Protein AF-A0A0K8SVS2-F1 (afdb_monomer_lite)

Structure (mmCIF, N/CA/C/O backbone):
data_AF-A0A0K8SVS2-F1
#
_entry.id   AF-A0A0K8SVS2-F1
#
loop_
_atom_site.group_PDB
_atom_site.id
_atom_site.type_s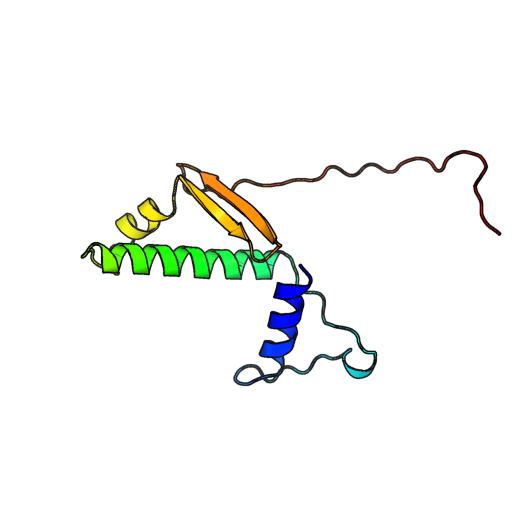ymbol
_atom_site.label_atom_id
_atom_site.label_alt_id
_atom_site.label_comp_id
_atom_site.label_asym_id
_atom_site.label_entity_id
_atom_site.label_seq_id
_atom_site.pdbx_PDB_ins_code
_atom_site.Cartn_x
_atom_site.Cartn_y
_atom_site.Cartn_z
_atom_site.occupancy
_atom_site.B_iso_or_equiv
_atom_site.auth_seq_id
_atom_site.auth_comp_id
_atom_site.auth_asym_id
_atom_site.auth_atom_id
_atom_site.pdbx_PDB_model_num
ATOM 1 N N . LEU A 1 1 ? 8.562 3.016 -9.608 1.00 58.78 1 LEU A N 1
ATOM 2 C CA . LEU A 1 1 ? 9.236 1.691 -9.643 1.00 58.78 1 LEU A CA 1
ATOM 3 C C . LEU A 1 1 ? 10.690 1.729 -9.158 1.00 58.78 1 LEU A C 1
ATOM 5 O O . LEU A 1 1 ? 10.990 0.962 -8.255 1.00 58.78 1 LEU A O 1
ATOM 9 N N . SER A 1 2 ? 11.574 2.593 -9.685 1.00 77.12 2 SER A N 1
ATOM 10 C CA . SER A 1 2 ? 13.027 2.537 -9.392 1.00 77.12 2 SER A CA 1
ATOM 11 C C . SER A 1 2 ? 13.393 2.624 -7.904 1.00 77.12 2 SER A C 1
ATOM 13 O O . SER A 1 2 ? 14.213 1.840 -7.445 1.00 77.12 2 SER A O 1
ATOM 15 N N . TYR A 1 3 ? 12.755 3.507 -7.125 1.00 88.31 3 TYR A N 1
ATOM 16 C CA . TYR A 1 3 ? 13.068 3.632 -5.694 1.00 88.31 3 TYR A CA 1
ATOM 17 C C . TYR A 1 3 ? 12.651 2.397 -4.883 1.00 88.31 3 TYR A C 1
ATOM 19 O O . TYR A 1 3 ? 13.486 1.801 -4.208 1.00 88.31 3 TYR A O 1
ATOM 27 N N . PHE A 1 4 ? 11.382 1.979 -4.974 1.00 91.94 4 PHE A N 1
ATOM 28 C CA . PHE A 1 4 ? 10.890 0.794 -4.263 1.00 91.94 4 PHE A CA 1
ATOM 29 C C . PHE A 1 4 ? 11.665 -0.467 -4.660 1.00 91.94 4 PHE A C 1
ATOM 31 O O . PHE A 1 4 ? 12.111 -1.207 -3.789 1.00 91.94 4 PHE A O 1
ATOM 38 N N . ALA A 1 5 ? 11.888 -0.682 -5.960 1.00 91.38 5 ALA A N 1
ATOM 39 C CA . ALA A 1 5 ? 12.643 -1.834 -6.441 1.00 91.38 5 ALA A CA 1
ATOM 40 C C . ALA A 1 5 ? 14.085 -1.844 -5.906 1.00 91.38 5 ALA A C 1
ATOM 42 O O . ALA A 1 5 ? 14.553 -2.891 -5.460 1.00 91.38 5 ALA A O 1
ATOM 43 N N . SER A 1 6 ? 14.759 -0.691 -5.873 1.00 91.56 6 SER A N 1
ATOM 44 C CA . SER A 1 6 ? 16.112 -0.586 -5.317 1.00 91.56 6 SER A CA 1
ATOM 45 C C . SER A 1 6 ? 16.131 -0.852 -3.805 1.00 91.56 6 SER A C 1
ATOM 47 O O . SER A 1 6 ? 16.983 -1.592 -3.314 1.00 91.56 6 SER A O 1
ATOM 49 N N . GLN A 1 7 ? 15.132 -0.364 -3.055 1.00 94.06 7 GLN A N 1
ATOM 50 C CA . GLN A 1 7 ? 14.988 -0.699 -1.631 1.00 94.06 7 GLN A CA 1
ATOM 51 C C . GLN A 1 7 ? 14.770 -2.201 -1.414 1.00 94.06 7 GLN A C 1
ATOM 53 O O . GLN A 1 7 ? 15.426 -2.794 -0.560 1.00 94.06 7 GLN A O 1
ATOM 58 N N . VAL A 1 8 ? 13.891 -2.836 -2.193 1.00 93.50 8 VAL A N 1
ATOM 59 C CA . VAL A 1 8 ? 13.657 -4.284 -2.098 1.00 93.50 8 VAL A CA 1
ATOM 60 C C . VAL A 1 8 ? 14.941 -5.058 -2.389 1.00 93.50 8 VAL A C 1
ATOM 62 O O . VAL A 1 8 ? 15.295 -5.935 -1.606 1.00 93.50 8 VAL A O 1
ATOM 65 N N . ASN A 1 9 ? 15.670 -4.714 -3.455 1.00 92.94 9 ASN A N 1
ATOM 66 C CA . ASN A 1 9 ? 16.963 -5.333 -3.760 1.00 92.94 9 ASN A CA 1
ATOM 67 C C . ASN A 1 9 ? 17.947 -5.189 -2.587 1.00 92.94 9 ASN A C 1
ATOM 69 O O . ASN A 1 9 ? 18.512 -6.181 -2.140 1.00 92.94 9 ASN A O 1
ATOM 73 N N . HIS A 1 10 ? 18.074 -3.988 -2.019 1.00 93.56 10 HIS A N 1
ATOM 74 C CA . HIS A 1 10 ? 18.955 -3.725 -0.878 1.00 93.56 10 HIS A CA 1
ATOM 75 C C . HIS A 1 10 ? 18.596 -4.523 0.381 1.00 93.56 10 HIS A C 1
ATOM 77 O O . HIS A 1 10 ? 19.480 -5.039 1.063 1.00 93.56 10 HIS A O 1
ATOM 83 N N . TYR A 1 11 ? 17.310 -4.621 0.728 1.00 95.31 11 TYR A N 1
ATOM 84 C CA . TYR A 1 11 ? 16.878 -5.344 1.929 1.00 95.31 11 TYR A CA 1
ATOM 85 C C . TYR A 1 11 ? 16.867 -6.863 1.750 1.00 95.31 11 TYR A C 1
ATOM 87 O O . TYR A 1 11 ? 17.034 -7.573 2.740 1.00 95.31 11 TYR A O 1
ATOM 95 N N . LEU A 1 12 ? 16.723 -7.368 0.521 1.00 94.12 12 LEU A N 1
ATOM 96 C CA . LEU A 1 12 ? 16.852 -8.798 0.238 1.00 94.12 12 LEU A CA 1
ATOM 97 C C . LEU A 1 12 ? 18.258 -9.316 0.550 1.00 94.12 12 LEU A C 1
ATOM 99 O O . LEU A 1 12 ? 18.383 -10.419 1.071 1.00 94.12 12 LEU A O 1
ATOM 103 N N . GLU A 1 13 ? 19.304 -8.523 0.316 1.00 95.25 13 GLU A N 1
ATOM 104 C CA . GLU A 1 13 ? 20.683 -8.932 0.621 1.00 95.25 13 GLU A CA 1
ATOM 105 C C . GLU A 1 13 ? 21.012 -8.920 2.122 1.00 95.25 13 GLU A C 1
ATOM 107 O O . GLU A 1 13 ? 22.022 -9.482 2.546 1.00 95.25 13 GLU A O 1
ATOM 112 N N . LYS A 1 14 ? 20.164 -8.303 2.949 1.00 96.31 14 LYS A N 1
ATOM 113 C CA . LYS A 1 14 ? 20.362 -8.193 4.399 1.00 96.31 14 LYS A CA 1
ATOM 114 C C . LYS A 1 14 ? 19.652 -9.318 5.161 1.00 96.31 14 LYS A C 1
ATOM 116 O O . LYS A 1 14 ? 18.713 -9.931 4.644 1.00 96.31 14 LYS A O 1
ATOM 121 N N . PRO A 1 15 ? 20.028 -9.573 6.429 1.00 96.12 15 PRO A N 1
ATOM 122 C CA . PRO A 1 15 ? 19.222 -10.403 7.313 1.00 96.12 15 PRO A CA 1
ATOM 123 C C . PRO A 1 15 ? 17.780 -9.871 7.426 1.00 96.12 15 PRO A C 1
ATOM 125 O O . PRO A 1 15 ? 17.588 -8.653 7.460 1.00 96.12 15 PRO A O 1
ATOM 128 N N . PRO A 1 16 ? 16.766 -10.750 7.525 1.00 95.81 16 PRO A N 1
ATOM 129 C CA . PRO A 1 16 ? 16.866 -12.210 7.638 1.00 95.81 16 P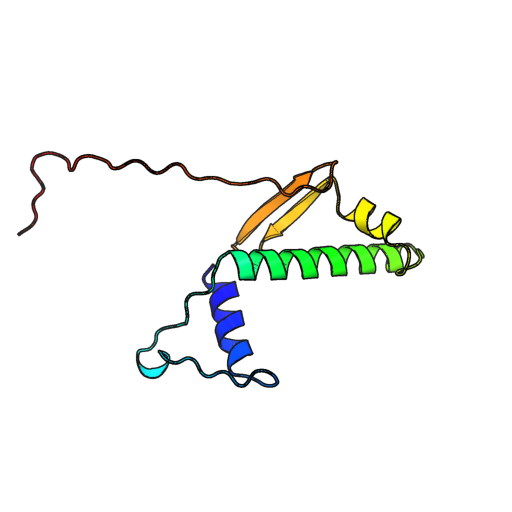RO A CA 1
ATOM 130 C C . PRO A 1 16 ? 16.959 -12.953 6.294 1.00 95.81 16 PRO A C 1
ATOM 132 O O . PRO A 1 16 ? 17.155 -14.165 6.297 1.00 95.81 16 PRO A O 1
ATOM 135 N N . PHE A 1 17 ? 16.814 -12.260 5.162 1.00 95.62 17 PHE A N 1
ATOM 136 C CA . PHE A 1 17 ? 16.695 -12.895 3.848 1.00 95.62 17 PHE A CA 1
ATOM 137 C C . PHE A 1 17 ? 18.035 -13.389 3.302 1.00 95.62 17 PHE A C 1
ATOM 139 O O . PHE A 1 17 ? 18.099 -14.514 2.813 1.00 95.62 17 PHE A O 1
ATOM 146 N N . ASN A 1 18 ? 19.097 -12.580 3.419 1.00 95.12 18 ASN A N 1
ATOM 147 C CA . ASN A 1 18 ? 20.448 -12.891 2.927 1.00 95.12 18 ASN A CA 1
ATOM 148 C C . ASN A 1 18 ? 20.446 -13.443 1.485 1.00 95.12 18 ASN A C 1
ATOM 150 O O . ASN A 1 18 ? 21.121 -14.425 1.178 1.00 95.12 18 ASN A O 1
ATOM 154 N N . TYR A 1 19 ? 19.641 -12.837 0.615 1.00 93.62 19 TYR A N 1
ATOM 155 C CA . TYR A 1 19 ? 19.443 -13.227 -0.775 1.00 93.62 19 TYR A CA 1
ATOM 156 C C . TYR A 1 19 ? 20.244 -12.290 -1.697 1.00 93.62 19 TYR A C 1
ATOM 158 O O . TYR A 1 19 ? 19.760 -11.201 -2.010 1.00 93.62 19 TYR A O 1
ATOM 166 N N . PRO A 1 20 ? 21.467 -12.672 -2.116 1.00 90.81 20 PRO A N 1
ATOM 167 C CA . PRO A 1 20 ? 22.345 -11.813 -2.908 1.00 90.81 20 PRO A CA 1
ATOM 168 C C . PRO A 1 20 ? 21.783 -11.559 -4.311 1.00 90.81 20 PRO A C 1
ATOM 170 O O . PRO A 1 20 ? 21.226 -12.465 -4.939 1.00 90.81 20 PRO A O 1
ATOM 173 N N . ASN A 1 21 ? 21.969 -10.346 -4.840 1.00 89.69 21 ASN A N 1
ATOM 174 C CA . ASN A 1 21 ? 21.576 -10.016 -6.204 1.00 89.69 21 ASN A CA 1
ATOM 175 C C . ASN A 1 21 ? 22.443 -10.780 -7.229 1.00 89.69 21 ASN A C 1
ATOM 177 O O . ASN A 1 21 ? 23.637 -10.491 -7.367 1.00 89.69 21 ASN A O 1
ATOM 181 N N . PRO A 1 22 ? 21.860 -11.709 -8.012 1.00 86.38 22 PRO A N 1
ATOM 182 C CA . PRO A 1 22 ? 22.625 -12.548 -8.930 1.00 86.38 22 PRO A CA 1
ATOM 183 C C . PRO A 1 22 ? 23.239 -11.766 -10.096 1.00 86.38 22 PRO A C 1
ATOM 185 O O . PRO A 1 22 ? 24.166 -12.267 -10.717 1.00 86.38 22 PRO A O 1
ATOM 188 N N . VAL A 1 23 ? 22.752 -10.556 -10.402 1.00 87.75 23 VAL A N 1
ATOM 189 C CA . VAL A 1 23 ? 23.263 -9.697 -11.489 1.00 87.75 23 VAL A CA 1
ATOM 190 C C . VAL A 1 23 ? 24.026 -8.472 -10.976 1.00 87.75 23 VAL A C 1
ATOM 192 O O . VAL A 1 23 ? 24.418 -7.614 -11.768 1.00 87.75 23 VAL A O 1
ATOM 195 N N . GLY A 1 24 ? 24.296 -8.400 -9.667 1.00 84.69 24 GLY A N 1
ATOM 196 C CA . GLY A 1 24 ? 24.996 -7.266 -9.054 1.00 84.69 24 GLY A CA 1
ATOM 197 C C . GLY A 1 24 ? 26.402 -7.044 -9.623 1.00 84.69 24 GLY A C 1
ATOM 198 O O . GLY A 1 24 ? 26.832 -5.905 -9.781 1.00 84.69 24 GLY A O 1
ATOM 199 N N . PHE A 1 25 ? 27.089 -8.114 -10.040 1.00 86.25 25 PHE A N 1
ATOM 200 C CA . PHE A 1 25 ? 28.415 -8.033 -10.671 1.00 86.25 25 PHE A CA 1
ATOM 201 C C . PHE A 1 25 ? 28.412 -7.338 -12.047 1.00 86.25 25 PHE A C 1
ATOM 203 O O . PHE A 1 25 ? 29.458 -6.884 -12.502 1.00 86.25 25 PHE A O 1
ATOM 210 N N . LEU A 1 26 ? 27.248 -7.240 -12.701 1.00 90.12 26 LEU A N 1
ATOM 211 C CA . LEU A 1 26 ? 27.046 -6.505 -13.957 1.00 90.12 26 LEU A CA 1
ATOM 212 C C . LEU A 1 26 ? 26.526 -5.077 -13.721 1.00 90.12 26 LEU A C 1
ATOM 214 O O . LEU A 1 26 ? 26.203 -4.380 -14.680 1.00 90.12 26 LEU A O 1
ATOM 218 N N . GLY A 1 27 ? 26.396 -4.650 -12.460 1.00 86.06 27 GLY A N 1
ATOM 219 C CA . GLY A 1 27 ? 25.771 -3.377 -12.094 1.00 86.06 27 GLY A CA 1
ATOM 220 C C . GLY A 1 27 ? 24.251 -3.350 -12.296 1.00 86.06 27 GLY A C 1
ATOM 221 O O . GLY A 1 27 ? 23.664 -2.271 -12.313 1.00 86.06 27 GLY A O 1
ATOM 222 N N . GLY A 1 28 ? 23.612 -4.511 -12.480 1.00 87.94 28 GLY A N 1
ATOM 223 C CA . GLY A 1 28 ? 22.162 -4.629 -12.635 1.00 87.94 28 GLY A CA 1
ATOM 224 C C . GLY A 1 28 ? 21.443 -4.871 -11.309 1.00 87.94 28 GLY A C 1
ATOM 225 O O . GLY A 1 28 ? 22.031 -5.377 -10.357 1.00 87.94 28 GLY A O 1
ATOM 226 N N . GLU A 1 29 ? 20.145 -4.577 -11.266 1.00 88.00 29 GLU A N 1
ATOM 227 C CA . GLU A 1 29 ? 19.242 -4.926 -10.161 1.00 88.00 29 GLU A CA 1
ATOM 228 C C . GLU A 1 29 ? 18.218 -5.975 -10.614 1.00 88.00 29 GLU A C 1
ATOM 230 O O . GLU A 1 29 ? 17.836 -6.029 -11.789 1.00 88.00 29 GLU A O 1
ATOM 235 N N . LYS A 1 30 ? 17.723 -6.798 -9.681 1.00 87.19 30 LYS A N 1
ATOM 236 C CA . LYS A 1 30 ? 16.607 -7.702 -9.972 1.00 87.19 30 LYS A CA 1
ATOM 237 C C . LYS A 1 30 ? 15.356 -6.872 -10.256 1.00 87.19 30 LYS A C 1
ATOM 239 O O . LYS A 1 30 ? 14.985 -6.002 -9.465 1.00 87.19 30 LYS A O 1
ATOM 244 N N . GLN A 1 31 ? 14.662 -7.197 -11.344 1.00 88.19 31 GLN A N 1
ATOM 245 C CA . GLN A 1 31 ? 13.346 -6.625 -11.611 1.00 88.19 31 GLN A CA 1
ATOM 246 C C . GLN A 1 31 ? 12.337 -7.117 -10.571 1.00 88.19 31 GLN A C 1
ATOM 248 O O . GLN A 1 31 ? 12.163 -8.320 -10.358 1.00 88.19 31 GLN A O 1
ATOM 253 N N . ILE A 1 32 ? 11.684 -6.163 -9.917 1.00 89.19 32 ILE A N 1
ATOM 254 C CA . ILE A 1 32 ? 10.628 -6.419 -8.943 1.00 89.19 32 ILE A CA 1
ATOM 255 C C . ILE A 1 32 ? 9.286 -6.278 -9.653 1.00 89.19 32 ILE A C 1
ATOM 257 O O . ILE A 1 32 ? 9.057 -5.297 -10.362 1.00 89.19 32 ILE A O 1
ATOM 261 N N . SER A 1 33 ? 8.425 -7.279 -9.484 1.00 90.75 33 SER A N 1
ATOM 262 C CA . SER A 1 33 ? 7.114 -7.302 -10.121 1.00 90.75 33 SER A CA 1
ATOM 263 C C . SER A 1 33 ? 6.167 -6.283 -9.479 1.00 90.75 33 SER A C 1
ATOM 265 O O . SER A 1 33 ? 6.356 -5.876 -8.327 1.00 90.75 33 SER A O 1
ATOM 267 N N . ALA A 1 34 ? 5.142 -5.860 -10.219 1.00 89.62 34 ALA A N 1
ATOM 268 C CA . ALA A 1 34 ? 4.148 -4.914 -9.714 1.00 89.62 34 ALA A CA 1
ATOM 269 C C . ALA A 1 34 ? 3.373 -5.491 -8.515 1.00 89.62 34 ALA A C 1
ATOM 271 O O . ALA A 1 34 ? 3.083 -4.783 -7.555 1.00 89.62 34 ALA A O 1
ATOM 272 N N . GLU A 1 35 ? 3.139 -6.802 -8.510 1.00 92.12 35 GLU A N 1
ATOM 273 C CA . GLU A 1 35 ? 2.425 -7.518 -7.452 1.00 92.12 35 GLU A CA 1
ATOM 274 C C . GLU A 1 35 ? 3.138 -7.417 -6.100 1.00 92.12 35 GLU A C 1
ATOM 276 O O . GLU A 1 35 ? 2.484 -7.329 -5.062 1.00 92.12 35 GLU A O 1
ATOM 281 N N . ALA A 1 36 ? 4.475 -7.363 -6.088 1.00 93.62 36 ALA A N 1
ATOM 282 C CA . ALA A 1 36 ? 5.229 -7.148 -4.855 1.00 93.62 36 ALA A CA 1
ATOM 283 C C . ALA A 1 36 ? 4.967 -5.755 -4.260 1.00 93.62 36 ALA A C 1
ATOM 285 O O . ALA A 1 36 ? 4.875 -5.614 -3.040 1.00 93.62 36 ALA A O 1
ATOM 286 N N . ALA A 1 37 ? 4.809 -4.736 -5.110 1.00 92.94 37 ALA A N 1
ATOM 287 C CA . ALA A 1 37 ? 4.416 -3.403 -4.666 1.00 92.94 37 ALA A CA 1
ATOM 288 C C . ALA A 1 37 ? 2.963 -3.392 -4.161 1.00 92.94 37 ALA A C 1
ATOM 290 O O . ALA A 1 37 ? 2.698 -2.797 -3.122 1.00 92.94 37 ALA A O 1
ATOM 291 N N . TYR A 1 38 ? 2.047 -4.119 -4.812 1.00 93.75 38 TYR A N 1
ATOM 292 C CA . TYR A 1 38 ? 0.656 -4.239 -4.348 1.00 93.75 38 TYR A CA 1
ATOM 293 C C . TYR A 1 38 ? 0.550 -4.899 -2.971 1.00 93.75 38 TYR A C 1
ATOM 295 O O . TYR A 1 38 ? -0.195 -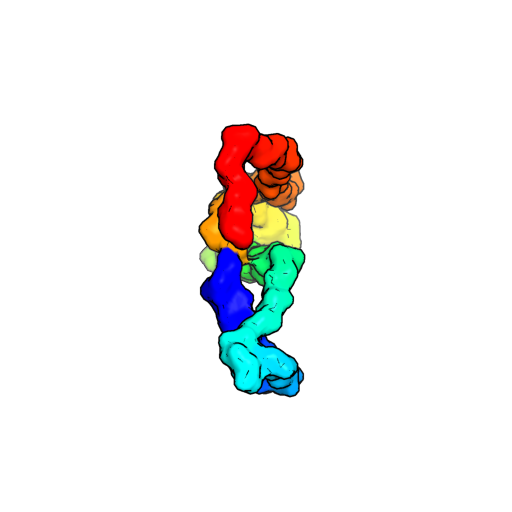4.426 -2.114 1.00 93.75 38 TYR A O 1
ATOM 303 N N . LEU A 1 39 ? 1.326 -5.958 -2.725 1.00 95.94 39 LEU A N 1
ATOM 304 C CA . LEU A 1 39 ? 1.378 -6.602 -1.411 1.00 95.94 39 LEU A CA 1
ATOM 305 C C . LEU A 1 39 ? 1.967 -5.675 -0.343 1.00 95.94 39 LEU A C 1
ATOM 307 O O . LEU A 1 39 ? 1.461 -5.639 0.778 1.00 95.94 39 LEU A O 1
ATOM 311 N N . TYR A 1 40 ? 3.003 -4.906 -0.684 1.00 95.94 40 TYR A N 1
ATOM 312 C CA . TYR A 1 40 ? 3.551 -3.895 0.217 1.00 95.94 40 TYR A CA 1
ATOM 313 C C . TYR A 1 40 ? 2.505 -2.827 0.566 1.00 95.94 40 TYR A C 1
ATOM 315 O O . TYR A 1 40 ? 2.287 -2.542 1.745 1.00 95.94 40 TYR A O 1
ATOM 323 N N . ASP A 1 41 ? 1.815 -2.288 -0.440 1.00 95.62 41 ASP A N 1
ATOM 324 C CA . ASP A 1 41 ? 0.765 -1.287 -0.253 1.00 95.62 41 ASP A CA 1
ATOM 325 C C . ASP A 1 41 ? -0.353 -1.819 0.652 1.00 95.62 41 ASP A C 1
ATOM 327 O O . ASP A 1 41 ? -0.761 -1.129 1.585 1.00 95.62 41 ASP A O 1
ATOM 331 N N . ALA A 1 42 ? -0.797 -3.066 0.453 1.00 96.44 42 ALA A N 1
ATOM 332 C CA . ALA A 1 42 ? -1.826 -3.694 1.283 1.00 96.44 42 ALA A CA 1
ATOM 333 C C . ALA A 1 42 ? -1.427 -3.757 2.770 1.00 96.44 42 ALA A C 1
ATOM 335 O O . ALA A 1 42 ? -2.225 -3.411 3.645 1.00 96.44 42 ALA A O 1
ATOM 336 N N . VAL A 1 43 ? -0.180 -4.146 3.064 1.00 97.62 43 VAL A N 1
ATOM 337 C CA . VAL A 1 43 ? 0.343 -4.199 4.440 1.00 97.62 43 VAL A CA 1
ATOM 338 C C . VAL A 1 43 ? 0.410 -2.804 5.053 1.00 97.62 43 VAL A C 1
ATOM 340 O O . VAL A 1 43 ? -0.018 -2.615 6.193 1.00 97.62 43 VAL A O 1
ATOM 343 N N . MET A 1 44 ? 0.914 -1.821 4.304 1.00 97.38 44 MET A N 1
ATOM 344 C CA . MET A 1 44 ? 1.028 -0.444 4.785 1.00 97.38 44 MET A CA 1
ATOM 345 C C . MET A 1 44 ? -0.344 0.178 5.048 1.00 97.38 44 MET A C 1
ATOM 347 O O . MET A 1 44 ? -0.556 0.759 6.110 1.00 97.38 44 MET A O 1
ATOM 351 N N . LEU A 1 45 ? -1.298 -0.003 4.132 1.00 97.31 45 LEU A N 1
ATOM 352 C CA . LEU A 1 45 ? -2.672 0.472 4.283 1.00 97.31 45 LEU A CA 1
ATOM 353 C C . LEU A 1 45 ? -3.344 -0.115 5.525 1.00 97.31 45 LEU A C 1
ATOM 355 O O . LEU A 1 45 ? -3.945 0.636 6.300 1.00 97.31 45 LEU A O 1
ATOM 359 N N . TYR A 1 46 ? -3.206 -1.429 5.730 1.00 97.56 46 TYR A N 1
ATOM 360 C CA . TYR A 1 46 ? -3.719 -2.120 6.911 1.00 97.56 46 TYR A CA 1
ATOM 361 C C . TYR A 1 46 ? -3.077 -1.593 8.197 1.00 97.56 46 TYR A C 1
ATOM 363 O O . TYR A 1 46 ? -3.788 -1.223 9.131 1.00 97.56 46 TYR A O 1
ATOM 371 N N . ALA A 1 47 ? -1.745 -1.498 8.242 1.00 98.19 47 ALA A N 1
ATOM 372 C CA . ALA A 1 47 ? -1.024 -0.990 9.406 1.00 98.19 47 ALA A CA 1
ATOM 373 C C . ALA A 1 47 ? -1.447 0.445 9.759 1.00 98.19 47 ALA A C 1
ATOM 375 O O . ALA A 1 47 ? -1.663 0.751 10.932 1.00 98.19 47 ALA A O 1
ATOM 376 N N . THR A 1 48 ? -1.635 1.305 8.754 1.00 97.50 48 THR A N 1
ATOM 377 C CA . THR A 1 48 ? -2.174 2.656 8.945 1.00 97.50 48 THR A CA 1
ATOM 378 C C . THR A 1 48 ? -3.580 2.623 9.544 1.00 97.50 48 THR A C 1
ATOM 380 O O . THR A 1 48 ? -3.817 3.298 10.541 1.00 97.50 48 THR A O 1
ATOM 383 N N . ALA A 1 49 ? -4.497 1.806 9.018 1.00 97.81 49 ALA A N 1
ATOM 384 C CA . ALA A 1 49 ? -5.864 1.724 9.542 1.00 97.81 49 ALA A CA 1
ATOM 385 C C . ALA A 1 49 ? -5.927 1.161 10.976 1.00 97.81 49 ALA A C 1
ATOM 387 O O . ALA A 1 49 ? -6.719 1.628 11.801 1.00 97.81 49 ALA A O 1
ATOM 388 N N . VAL A 1 50 ? -5.065 0.195 11.309 1.00 98.31 50 VAL A N 1
ATOM 389 C CA . VAL A 1 50 ? -4.897 -0.308 12.683 1.00 98.31 50 VAL A CA 1
ATOM 390 C C . VAL A 1 50 ? -4.406 0.804 13.606 1.00 98.31 50 VAL A C 1
ATOM 392 O O . VAL A 1 50 ? -4.960 0.989 14.690 1.00 98.31 50 VAL A O 1
ATOM 395 N N . LEU A 1 51 ? -3.395 1.564 13.178 1.00 98.19 51 LEU A N 1
ATOM 396 C CA . LEU A 1 51 ? -2.844 2.666 13.959 1.00 98.19 51 LEU A CA 1
ATOM 397 C C . LEU A 1 51 ? -3.886 3.764 14.195 1.00 98.19 51 LEU A C 1
ATOM 399 O O . LEU A 1 51 ? -4.054 4.207 15.326 1.00 98.19 51 LEU A O 1
ATOM 403 N N . GLU A 1 52 ? -4.631 4.155 13.164 1.00 97.62 52 GLU A N 1
ATOM 404 C CA . GLU A 1 52 ? -5.728 5.120 13.279 1.00 97.62 52 GLU A CA 1
ATOM 405 C C . GLU A 1 52 ? -6.830 4.622 14.221 1.00 97.62 52 GLU A C 1
ATOM 407 O O . GLU A 1 52 ? -7.373 5.395 15.010 1.00 97.62 52 GLU A O 1
ATOM 412 N N . THR A 1 53 ? -7.158 3.326 14.167 1.00 98.12 53 THR A N 1
ATOM 413 C CA . THR A 1 53 ? -8.106 2.698 15.101 1.00 98.12 53 THR A CA 1
ATOM 414 C C . THR A 1 53 ? -7.602 2.827 16.531 1.00 98.12 53 THR A C 1
ATOM 416 O O . THR A 1 53 ? -8.320 3.353 17.381 1.00 98.12 53 THR A O 1
ATOM 419 N N . HIS A 1 54 ? -6.346 2.451 16.775 1.00 98.19 54 HIS A N 1
ATOM 420 C CA . HIS A 1 54 ? -5.714 2.559 18.085 1.00 98.19 54 HIS A CA 1
ATOM 421 C C . HIS A 1 54 ? -5.694 4.003 18.611 1.00 98.19 54 HIS A C 1
ATOM 423 O O . HIS A 1 54 ? -6.086 4.255 19.747 1.00 98.19 54 HIS A O 1
ATOM 429 N N . GLN A 1 55 ? -5.294 4.961 17.771 1.00 97.94 55 GLN A N 1
ATOM 430 C CA . GLN A 1 55 ? -5.212 6.382 18.122 1.00 97.94 55 GLN A CA 1
ATOM 431 C C . GLN A 1 55 ? -6.581 6.992 18.439 1.00 97.94 55 GLN A C 1
ATOM 433 O O . GLN A 1 55 ? -6.676 7.874 19.287 1.00 97.94 55 GLN A O 1
ATOM 438 N N . SER A 1 56 ? -7.647 6.495 17.807 1.00 97.19 56 SER A N 1
ATOM 439 C CA . SER A 1 56 ? -9.027 6.881 18.125 1.00 97.19 56 SER A CA 1
ATOM 440 C C . SER A 1 56 ? -9.609 6.190 19.370 1.00 97.19 56 SER A C 1
ATOM 442 O O . SER A 1 56 ? -10.786 6.372 19.669 1.00 97.19 56 SER A O 1
ATOM 444 N N . GLY A 1 57 ? -8.813 5.396 20.098 1.00 97.81 57 GLY A N 1
ATOM 445 C CA . GLY A 1 57 ? -9.258 4.633 21.270 1.00 97.81 57 GLY A CA 1
ATOM 446 C C . GLY A 1 57 ? -10.059 3.371 20.932 1.00 97.81 57 GLY A C 1
ATOM 447 O O . GLY A 1 57 ? -10.682 2.784 21.814 1.00 97.81 57 GLY A O 1
ATOM 448 N N . GLY A 1 58 ? -10.064 2.955 19.664 1.00 97.31 58 GLY A N 1
ATOM 449 C CA . GLY A 1 58 ? -10.729 1.741 19.203 1.00 97.31 58 GLY A CA 1
ATOM 450 C C . GLY A 1 58 ? -9.934 0.468 19.504 1.00 97.31 58 GLY A C 1
ATOM 451 O O . GLY A 1 58 ? -8.719 0.492 19.714 1.00 97.31 58 GLY A O 1
ATOM 452 N N . ASP A 1 59 ? -10.626 -0.671 19.482 1.00 97.81 59 ASP A N 1
ATOM 453 C CA . ASP A 1 59 ? -9.995 -1.985 19.609 1.00 97.81 59 ASP A CA 1
ATOM 454 C C . ASP A 1 59 ? -9.318 -2.390 18.292 1.00 97.81 59 ASP A C 1
ATOM 456 O O . ASP A 1 59 ? -9.976 -2.572 17.268 1.00 97.81 59 ASP A O 1
ATOM 460 N N . ILE A 1 60 ? -8.001 -2.599 18.331 1.00 97.50 60 ILE A N 1
ATOM 461 C CA . ILE A 1 60 ? -7.204 -3.074 17.188 1.00 97.50 60 ILE A CA 1
ATOM 462 C C . ILE A 1 60 ? -7.547 -4.507 16.754 1.00 97.50 60 ILE A C 1
ATOM 464 O O . ILE A 1 60 ? -7.062 -4.971 15.726 1.00 97.50 60 ILE A O 1
ATOM 468 N N . ARG A 1 61 ? -8.353 -5.234 17.537 1.00 97.62 61 ARG A N 1
ATOM 469 C CA . ARG A 1 61 ? -8.903 -6.545 17.167 1.00 97.62 61 ARG A CA 1
ATOM 470 C C . ARG A 1 61 ? -10.262 -6.440 16.474 1.00 97.62 61 ARG A C 1
ATOM 472 O O . ARG A 1 61 ? -10.745 -7.442 15.949 1.00 97.62 61 ARG A O 1
ATOM 479 N N . ASN A 1 62 ? -10.870 -5.253 16.425 1.00 98.19 62 ASN A N 1
ATOM 480 C CA . ASN A 1 62 ? -12.106 -5.025 15.689 1.00 98.19 62 ASN A CA 1
ATOM 481 C C . ASN A 1 62 ? -11.811 -4.860 14.190 1.00 98.19 62 ASN A C 1
ATOM 483 O O . ASN A 1 62 ? -11.662 -3.750 13.672 1.00 98.19 62 ASN A O 1
ATOM 487 N N . GLY A 1 63 ? -11.742 -5.996 13.492 1.00 97.19 63 GLY A N 1
ATOM 488 C CA . GLY A 1 63 ? -11.480 -6.045 12.053 1.00 97.19 63 GLY A CA 1
ATOM 489 C C . GLY A 1 63 ? -12.492 -5.253 11.223 1.00 97.19 63 GLY A C 1
ATOM 490 O O . GLY A 1 63 ? -12.104 -4.618 10.248 1.00 97.19 63 GLY A O 1
ATOM 491 N N . THR A 1 64 ? -13.763 -5.212 11.633 1.00 97.56 64 THR A N 1
ATOM 492 C CA . THR A 1 64 ? -14.805 -4.446 10.933 1.00 97.56 64 THR A CA 1
ATOM 493 C C . THR A 1 64 ? -14.490 -2.954 10.932 1.00 97.56 64 THR A C 1
ATOM 495 O O . THR A 1 64 ? -14.531 -2.320 9.882 1.00 97.56 64 THR A O 1
ATOM 498 N N . THR A 1 65 ? -14.117 -2.388 12.084 1.00 97.44 65 THR A N 1
ATOM 499 C CA . THR A 1 65 ? -13.735 -0.970 12.180 1.00 97.44 65 THR A CA 1
ATOM 500 C C . THR A 1 65 ? -12.480 -0.659 11.369 1.00 97.44 65 THR A C 1
ATOM 502 O O . THR A 1 65 ? -12.409 0.391 10.733 1.00 97.44 65 THR A O 1
ATOM 505 N N . ILE A 1 66 ? -11.505 -1.571 11.360 1.00 98.06 66 ILE A N 1
ATOM 506 C CA . ILE A 1 66 ? -10.273 -1.404 10.581 1.00 98.06 66 ILE A CA 1
ATOM 507 C C . ILE A 1 66 ? -10.580 -1.398 9.081 1.00 98.06 66 ILE A C 1
ATOM 509 O O . ILE A 1 66 ? -10.133 -0.497 8.380 1.00 98.06 66 ILE A O 1
ATOM 513 N N . VAL A 1 67 ? -11.365 -2.363 8.592 1.00 96.44 67 VAL A N 1
ATOM 514 C CA . VAL A 1 67 ? -11.749 -2.434 7.174 1.00 96.44 67 VAL A CA 1
ATOM 515 C C . VAL A 1 67 ? -12.573 -1.215 6.767 1.00 96.44 67 VAL A C 1
ATOM 517 O O . VAL A 1 67 ? -12.367 -0.684 5.682 1.00 96.44 67 VAL A O 1
ATOM 520 N N . GLU A 1 68 ? -13.445 -0.707 7.636 1.00 96.88 68 GLU A N 1
ATOM 521 C CA . GLU A 1 68 ? -14.221 0.495 7.323 1.00 96.88 68 GLU A CA 1
ATOM 522 C C . GLU A 1 68 ? -13.333 1.734 7.133 1.00 96.88 68 GLU A C 1
ATOM 524 O O . GLU A 1 68 ? -13.590 2.548 6.252 1.00 96.88 68 GLU A O 1
ATOM 529 N N . LYS A 1 69 ? -12.231 1.844 7.885 1.00 95.81 69 LYS A N 1
ATOM 530 C CA . LYS A 1 69 ? -11.223 2.901 7.693 1.00 95.81 69 LYS A CA 1
ATOM 531 C C . LYS A 1 69 ? -10.384 2.735 6.424 1.00 95.81 69 LYS A C 1
ATOM 533 O O . LYS A 1 69 ? -9.731 3.686 6.001 1.00 95.81 69 LYS A O 1
ATOM 538 N N . LEU A 1 70 ? -10.353 1.542 5.828 1.00 95.19 70 LEU A N 1
ATOM 539 C CA . LEU A 1 70 ? -9.659 1.323 4.559 1.00 95.19 70 LEU A CA 1
ATOM 540 C C . LEU A 1 70 ? -10.445 1.875 3.367 1.00 95.19 70 LEU A C 1
ATOM 542 O O . LEU A 1 70 ? -9.825 2.249 2.379 1.00 95.19 70 LEU A O 1
ATOM 546 N N . LYS A 1 71 ? -11.773 1.943 3.447 1.00 96.25 71 LYS A N 1
ATOM 547 C CA . LYS A 1 71 ? -12.631 2.358 2.331 1.00 96.25 71 LYS A CA 1
ATOM 548 C C . LYS A 1 71 ? -12.513 3.848 2.016 1.00 96.25 71 LYS A C 1
ATOM 550 O O . LYS A 1 71 ? -12.128 4.653 2.863 1.00 96.25 71 LYS A O 1
ATOM 555 N N . CYS A 1 72 ? -12.921 4.215 0.802 1.00 96.81 72 CYS A N 1
ATOM 556 C CA . CYS A 1 72 ? -13.037 5.602 0.339 1.00 96.81 72 CYS A CA 1
ATOM 557 C C . CYS A 1 72 ? -11.761 6.441 0.538 1.00 96.81 72 CYS A C 1
ATOM 559 O O . CYS A 1 72 ? -11.844 7.614 0.916 1.00 96.81 72 CYS A O 1
ATOM 561 N N . ARG A 1 73 ? -10.574 5.869 0.303 1.00 95.0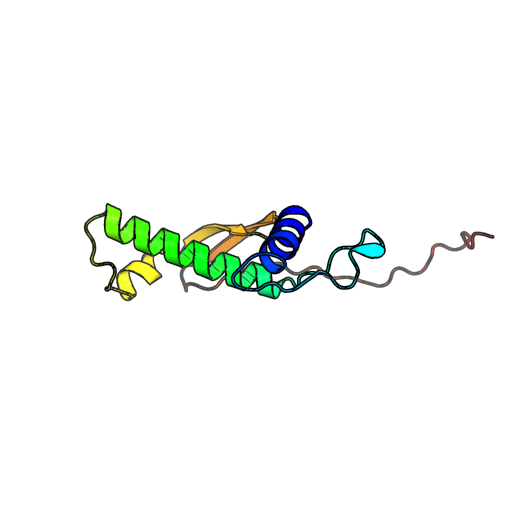0 73 ARG A N 1
ATOM 562 C CA . ARG A 1 73 ? -9.294 6.533 0.601 1.00 95.00 73 ARG A CA 1
ATOM 563 C C . ARG A 1 73 ? -8.359 6.583 -0.591 1.00 95.00 73 ARG A C 1
ATOM 565 O O . ARG A 1 73 ? -8.216 5.616 -1.335 1.00 95.00 73 ARG 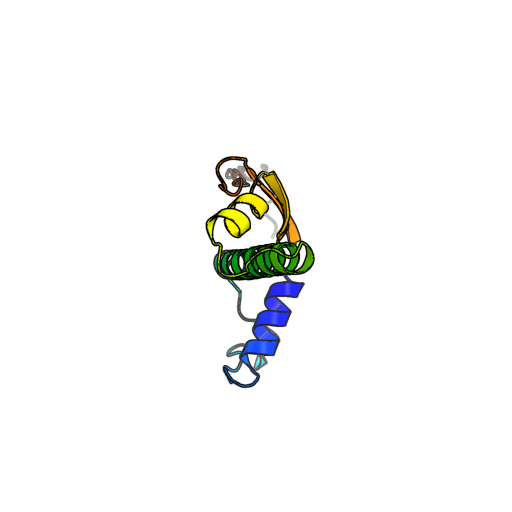A O 1
ATOM 572 N N . HIS A 1 74 ? -7.634 7.689 -0.694 1.00 95.88 74 HIS A N 1
ATOM 573 C CA . HIS A 1 74 ? -6.475 7.794 -1.570 1.00 95.88 74 HIS A CA 1
ATOM 574 C C . HIS A 1 74 ? -5.203 7.349 -0.850 1.00 95.88 74 HIS A C 1
ATOM 576 O O . HIS A 1 74 ? -5.056 7.540 0.360 1.00 95.88 74 HIS A O 1
ATOM 582 N N . TYR A 1 75 ? -4.262 6.789 -1.603 1.00 95.19 75 TYR A N 1
ATOM 583 C CA . TYR A 1 75 ? -2.949 6.407 -1.093 1.00 95.19 75 TYR A CA 1
ATOM 584 C C . TYR A 1 75 ? -1.882 6.510 -2.179 1.00 95.19 75 TYR A C 1
ATOM 586 O O . TYR A 1 75 ? -2.166 6.345 -3.362 1.00 95.19 75 TYR A O 1
ATOM 594 N N . LEU A 1 76 ? -0.642 6.785 -1.778 1.00 94.38 76 LEU A N 1
ATOM 595 C CA . LEU A 1 76 ? 0.500 6.750 -2.685 1.00 94.38 76 LEU A CA 1
ATOM 596 C C . LEU A 1 76 ? 1.036 5.318 -2.739 1.00 94.38 76 LEU A C 1
ATOM 598 O O . LEU A 1 76 ? 1.563 4.824 -1.744 1.00 94.38 76 LEU A O 1
ATOM 602 N N . SER A 1 77 ? 0.900 4.667 -3.891 1.00 94.00 77 SER A N 1
ATOM 603 C CA . SER A 1 77 ? 1.442 3.327 -4.106 1.00 94.00 77 SER A CA 1
ATOM 604 C C . SER A 1 77 ? 2.970 3.353 -4.103 1.00 94.00 77 SER A C 1
ATOM 606 O O . SER A 1 77 ? 3.588 4.279 -4.638 1.00 94.00 77 SER A O 1
ATOM 608 N N . ALA A 1 78 ? 3.594 2.281 -3.617 1.00 94.25 78 ALA A N 1
ATOM 609 C CA . ALA A 1 78 ? 5.023 2.024 -3.779 1.00 94.25 78 ALA A CA 1
ATOM 610 C C . ALA A 1 78 ? 5.476 2.014 -5.254 1.00 94.25 78 ALA A C 1
ATOM 612 O O . ALA A 1 78 ? 6.650 2.250 -5.563 1.00 94.25 78 ALA A O 1
ATOM 613 N N . MET A 1 79 ? 4.552 1.804 -6.199 1.00 90.12 79 MET A N 1
ATOM 614 C CA . MET A 1 79 ? 4.833 1.954 -7.628 1.00 90.12 79 MET A CA 1
ATOM 615 C C . MET A 1 79 ? 5.074 3.412 -8.048 1.00 90.12 79 MET A C 1
ATOM 617 O O . MET A 1 79 ? 5.791 3.634 -9.033 1.00 90.12 79 MET A O 1
ATOM 621 N N . GLY A 1 80 ? 4.566 4.379 -7.278 1.00 89.75 80 GLY A N 1
ATOM 622 C CA . GLY A 1 80 ? 4.763 5.821 -7.445 1.00 89.75 80 GLY A CA 1
ATOM 623 C C . GLY A 1 80 ? 3.538 6.594 -7.942 1.00 89.75 80 GLY A C 1
ATOM 624 O O . GLY A 1 80 ? 3.644 7.797 -8.153 1.00 89.75 80 GLY A O 1
ATOM 625 N N . TYR A 1 81 ? 2.397 5.933 -8.143 1.00 90.38 81 TYR A N 1
ATOM 626 C CA . TYR A 1 81 ? 1.143 6.578 -8.542 1.00 90.38 81 TYR A CA 1
ATOM 627 C C . TYR A 1 81 ? 0.148 6.647 -7.374 1.00 90.38 81 TYR A C 1
ATOM 629 O O . TYR A 1 81 ? 0.261 5.897 -6.404 1.00 90.38 81 TYR A O 1
ATOM 637 N N . MET A 1 82 ? -0.838 7.540 -7.474 1.00 93.75 82 MET A N 1
ATOM 638 C CA . MET A 1 82 ? -1.940 7.621 -6.512 1.00 93.75 82 MET A CA 1
ATOM 639 C C . MET A 1 82 ? -2.986 6.546 -6.814 1.00 93.75 82 MET A C 1
ATOM 641 O O . MET A 1 82 ? -3.523 6.504 -7.918 1.00 93.75 82 MET A O 1
ATOM 645 N N . GLY A 1 83 ? -3.261 5.683 -5.842 1.00 93.94 83 GLY A N 1
ATOM 646 C CA . GLY A 1 83 ? -4.382 4.750 -5.854 1.00 93.94 83 GLY A CA 1
ATOM 647 C C . GLY A 1 83 ? -5.594 5.321 -5.121 1.00 93.94 83 GLY A C 1
ATOM 648 O O . GLY A 1 83 ? -5.476 6.248 -4.310 1.00 93.94 83 GLY A O 1
ATOM 649 N N . TYR A 1 84 ? -6.756 4.742 -5.399 1.00 95.31 84 TYR A N 1
ATOM 650 C CA . TYR A 1 84 ? -7.988 4.970 -4.658 1.00 95.31 84 TYR A CA 1
ATOM 651 C C . TYR A 1 84 ? -8.624 3.623 -4.319 1.00 95.31 84 TYR A C 1
ATOM 653 O O . TYR A 1 84 ? -8.642 2.717 -5.152 1.00 95.31 84 TYR A O 1
ATOM 661 N N . MET A 1 85 ? -9.096 3.490 -3.082 1.00 96.06 85 MET A N 1
ATOM 662 C CA . MET A 1 85 ? -9.966 2.402 -2.655 1.00 96.06 85 MET A CA 1
ATOM 663 C C . MET A 1 85 ? -11.379 2.950 -2.516 1.00 96.06 85 MET A C 1
ATOM 665 O O . MET A 1 85 ? -11.581 3.953 -1.826 1.00 96.06 85 MET A O 1
ATOM 669 N N . ASP A 1 86 ? -12.337 2.295 -3.156 1.00 95.94 86 ASP A N 1
ATOM 670 C CA . ASP A 1 86 ? -13.716 2.756 -3.215 1.00 95.94 86 ASP A CA 1
ATOM 671 C C . ASP A 1 86 ? -14.518 2.432 -1.940 1.00 95.94 86 ASP A C 1
ATOM 673 O O . ASP A 1 86 ? -13.995 1.965 -0.922 1.00 95.94 86 ASP A O 1
ATOM 677 N N . SER A 1 87 ? -15.820 2.716 -1.978 1.00 96.69 87 SER A N 1
ATOM 678 C CA . SER A 1 87 ? -16.740 2.447 -0.867 1.00 96.69 87 SER A CA 1
ATOM 679 C C . SER A 1 87 ? -17.018 0.963 -0.616 1.00 96.69 87 SER A C 1
ATOM 681 O O . SER A 1 87 ? -17.491 0.606 0.464 1.00 96.69 87 SER A O 1
ATOM 683 N N . ASN A 1 88 ? -16.748 0.097 -1.593 1.00 96.44 88 ASN A N 1
ATOM 684 C CA . ASN A 1 88 ? -16.849 -1.349 -1.431 1.00 96.44 88 ASN A CA 1
ATOM 685 C C . ASN A 1 88 ? -15.557 -1.949 -0.845 1.00 96.44 88 ASN A C 1
ATOM 687 O O . ASN A 1 88 ? -15.564 -3.079 -0.363 1.00 96.44 88 ASN A O 1
ATOM 691 N N . GLY A 1 89 ? -14.476 -1.166 -0.798 1.00 93.38 89 GLY A N 1
ATOM 692 C CA . GLY A 1 89 ? -13.156 -1.621 -0.370 1.00 93.38 89 GLY A CA 1
ATOM 693 C C . GLY A 1 89 ? -12.317 -2.174 -1.521 1.00 93.38 89 GLY A C 1
ATOM 694 O O . GLY A 1 89 ? -11.280 -2.787 -1.269 1.00 93.38 89 GLY A O 1
ATOM 695 N N . ASP A 1 90 ? -12.740 -1.951 -2.766 1.00 95.12 90 ASP A N 1
ATOM 696 C CA . ASP A 1 90 ? -12.021 -2.388 -3.955 1.00 95.12 90 ASP A CA 1
ATOM 697 C C . ASP A 1 90 ? -11.037 -1.301 -4.401 1.00 95.12 90 ASP A C 1
ATOM 699 O O . ASP A 1 90 ? -11.343 -0.106 -4.402 1.00 95.12 90 ASP A O 1
ATOM 703 N N . ALA A 1 91 ? -9.820 -1.709 -4.761 1.00 92.75 91 ALA A N 1
ATOM 704 C CA . ALA A 1 91 ? -8.837 -0.797 -5.331 1.00 92.75 91 ALA A CA 1
ATOM 705 C C . ALA A 1 91 ? -9.157 -0.532 -6.808 1.00 92.75 91 ALA A C 1
ATOM 707 O O . ALA A 1 91 ? -9.378 -1.466 -7.583 1.00 92.75 91 ALA A O 1
ATOM 708 N N . GLU A 1 92 ? -9.126 0.734 -7.220 1.00 90.69 92 GLU A N 1
ATOM 709 C CA . GLU A 1 92 ? -9.309 1.095 -8.623 1.00 90.69 92 GLU A CA 1
ATOM 710 C C . GLU A 1 92 ? -8.160 0.570 -9.497 1.00 90.69 92 GLU A C 1
ATOM 712 O O . GLU A 1 92 ? -6.973 0.695 -9.175 1.00 90.69 92 GLU A O 1
ATOM 717 N N . GLY A 1 93 ? -8.525 -0.003 -10.644 1.00 84.38 93 GLY A N 1
ATOM 718 C CA . GLY A 1 93 ? -7.575 -0.489 -11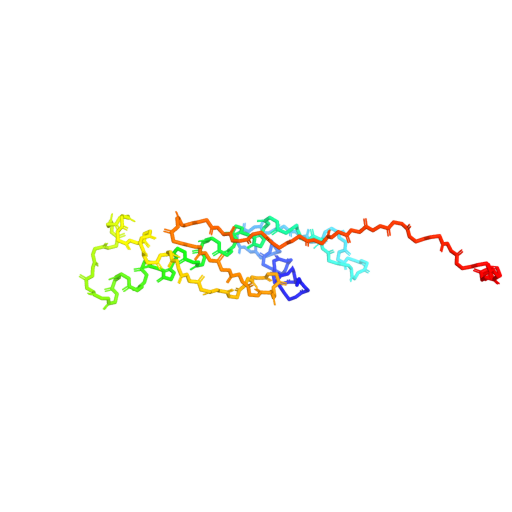.636 1.00 84.38 93 GLY A CA 1
ATOM 719 C C . GLY A 1 93 ? -7.192 0.597 -12.637 1.00 84.38 93 GLY A C 1
ATOM 720 O O . GLY A 1 93 ? -8.044 1.115 -13.356 1.00 84.38 93 GLY A O 1
ATOM 721 N N . ASN A 1 94 ? -5.895 0.883 -12.740 1.00 82.81 94 ASN A N 1
ATOM 722 C CA . ASN A 1 94 ? -5.343 1.748 -13.780 1.00 82.81 94 ASN A CA 1
ATOM 723 C C . ASN A 1 94 ? -4.802 0.888 -14.927 1.00 82.81 94 ASN A C 1
ATOM 725 O O . ASN A 1 94 ? -3.840 0.143 -14.740 1.00 82.81 94 ASN A O 1
ATOM 729 N N . TYR A 1 95 ? -5.402 1.002 -16.113 1.00 86.25 95 TYR A N 1
ATOM 730 C CA . TYR A 1 95 ? -5.037 0.198 -17.280 1.00 86.25 95 TYR A CA 1
ATOM 731 C C . TYR A 1 95 ? -4.524 1.072 -18.421 1.00 86.25 95 TYR A C 1
ATOM 733 O O . TYR A 1 95 ? -5.113 2.101 -18.747 1.00 86.25 95 TYR A O 1
ATOM 741 N N . THR A 1 96 ? -3.458 0.614 -19.075 1.00 87.06 96 THR A N 1
ATOM 742 C CA . THR A 1 96 ? -2.928 1.235 -20.292 1.00 87.06 96 THR A CA 1
ATOM 743 C C . THR A 1 96 ? -3.236 0.342 -21.484 1.00 87.06 96 THR A C 1
ATOM 745 O O . THR A 1 96 ? -2.849 -0.825 -21.507 1.00 87.06 96 THR A O 1
ATOM 748 N N . LEU A 1 97 ? -3.899 0.898 -22.499 1.00 91.50 97 LEU A N 1
ATOM 749 C CA . LEU A 1 97 ? -4.086 0.231 -23.783 1.00 91.50 97 LEU A CA 1
ATOM 750 C C . LEU A 1 97 ? -2.904 0.548 -24.695 1.00 91.50 97 LEU A C 1
ATOM 752 O O . LEU A 1 97 ? -2.619 1.709 -24.981 1.00 91.50 97 LEU A O 1
ATOM 756 N N . LEU A 1 98 ? -2.222 -0.498 -25.152 1.00 91.94 98 LEU A N 1
ATOM 757 C CA . LEU A 1 98 ? -1.117 -0.393 -26.095 1.00 91.94 98 LEU A CA 1
ATOM 758 C C . LEU A 1 98 ? -1.563 -0.947 -27.447 1.00 91.94 98 LEU A C 1
ATOM 760 O O . LEU A 1 98 ? -2.142 -2.029 -27.523 1.00 91.94 98 LEU A O 1
ATOM 764 N N . ALA A 1 99 ? -1.265 -0.214 -28.516 1.00 92.62 99 ALA A N 1
ATOM 765 C CA . ALA A 1 99 ? -1.486 -0.653 -29.886 1.00 92.62 99 ALA A CA 1
ATOM 766 C C . ALA A 1 99 ? -0.168 -0.597 -30.660 1.00 92.62 99 ALA A C 1
ATOM 768 O O . ALA A 1 99 ? 0.643 0.311 -30.469 1.00 92.62 99 ALA A O 1
ATOM 769 N N . ARG A 1 100 ? 0.047 -1.571 -31.549 1.00 90.12 100 ARG A N 1
ATOM 770 C CA . ARG A 1 100 ? 1.201 -1.563 -32.449 1.00 90.12 100 ARG A CA 1
ATOM 771 C C . ARG A 1 100 ? 1.011 -0.454 -33.481 1.00 90.12 100 ARG A C 1
ATOM 773 O O . ARG A 1 100 ? 0.111 -0.544 -34.310 1.00 90.12 100 ARG A O 1
ATOM 780 N N . GLN A 1 101 ? 1.872 0.556 -33.452 1.00 87.31 101 GLN A N 1
ATOM 781 C CA . GLN A 1 101 ? 1.944 1.563 -34.505 1.00 87.31 101 GLN A CA 1
ATOM 782 C C . GLN A 1 101 ? 2.716 0.990 -35.699 1.00 87.31 101 GLN A C 1
ATOM 784 O O . GLN A 1 101 ? 3.779 0.393 -35.510 1.00 87.31 101 GLN A O 1
ATOM 789 N N . GLU A 1 102 ? 2.192 1.138 -36.919 1.00 84.50 102 GLU A N 1
ATOM 790 C CA . GLU A 1 102 ? 2.997 0.841 -38.106 1.00 84.50 102 GLU A CA 1
ATOM 791 C C . GLU A 1 102 ? 4.165 1.831 -38.175 1.00 84.50 102 GLU A C 1
ATOM 793 O O . GLU A 1 102 ? 3.959 3.030 -37.952 1.00 84.50 102 GLU A O 1
ATOM 798 N N . PRO A 1 103 ? 5.394 1.360 -38.441 1.00 79.06 103 PRO A N 1
ATOM 799 C CA . PRO A 1 103 ? 6.520 2.262 -38.600 1.00 79.06 103 PRO A CA 1
ATOM 800 C C . PRO A 1 103 ? 6.212 3.265 -39.717 1.00 79.06 103 PRO A C 1
ATOM 802 O O . PRO A 1 103 ? 5.707 2.892 -40.776 1.00 79.06 103 PRO A O 1
ATOM 805 N N . ALA A 1 104 ? 6.505 4.546 -39.481 1.00 76.12 104 ALA A N 1
ATOM 806 C CA . ALA A 1 104 ? 6.349 5.564 -40.512 1.00 76.12 104 ALA A CA 1
ATOM 807 C C . ALA A 1 104 ? 7.195 5.183 -41.747 1.00 76.12 104 ALA A C 1
ATOM 809 O O . ALA A 1 104 ? 8.360 4.797 -41.581 1.00 76.12 104 ALA A O 1
ATOM 810 N N . PRO A 1 105 ? 6.654 5.281 -42.977 1.00 72.12 105 PRO A N 1
ATOM 811 C CA . PRO A 1 105 ? 7.415 4.950 -44.173 1.00 72.12 105 PRO A CA 1
ATOM 812 C C . PRO A 1 105 ? 8.643 5.865 -44.277 1.00 72.12 105 PRO A C 1
ATOM 814 O O . PRO A 1 105 ? 8.506 7.083 -44.346 1.00 72.12 105 PRO A O 1
ATOM 817 N N . GLY A 1 106 ? 9.843 5.272 -44.279 1.00 66.88 106 GLY A N 1
ATOM 818 C CA . GLY A 1 106 ? 11.096 5.971 -44.592 1.00 66.88 106 GLY A CA 1
ATOM 819 C C . GLY A 1 106 ? 12.179 5.998 -43.509 1.00 66.88 106 GLY A C 1
ATOM 820 O O . GLY A 1 106 ? 13.292 6.396 -43.828 1.00 66.88 106 GLY A O 1
ATOM 821 N N . ASN A 1 107 ? 11.927 5.530 -42.283 1.00 61.44 107 ASN A N 1
ATOM 822 C CA . ASN A 1 107 ? 12.968 5.442 -41.246 1.00 61.44 107 ASN A CA 1
ATOM 823 C C . ASN A 1 107 ? 13.354 3.990 -40.954 1.00 61.44 107 ASN A C 1
ATOM 825 O O . ASN A 1 107 ? 13.124 3.468 -39.864 1.00 61.44 107 ASN A O 1
ATOM 829 N N . TYR A 1 108 ? 13.978 3.354 -41.940 1.00 66.81 108 TYR A N 1
ATOM 830 C CA . TYR A 1 108 ? 14.910 2.269 -41.663 1.00 66.81 108 TYR A CA 1
ATOM 831 C C . TYR A 1 108 ? 16.267 2.948 -41.465 1.00 66.81 108 TYR A C 1
ATOM 833 O O . TYR A 1 108 ? 16.865 3.426 -42.427 1.00 66.81 108 TYR A O 1
ATOM 841 N N . GLY A 1 109 ? 16.690 3.116 -40.207 1.00 62.38 109 GLY A N 1
ATOM 842 C CA . GLY A 1 109 ? 18.076 3.496 -39.911 1.00 62.38 109 GLY A CA 1
ATOM 843 C C . GLY A 1 109 ? 19.060 2.469 -40.502 1.00 62.38 109 GLY A C 1
ATOM 844 O O . GLY A 1 109 ? 18.606 1.402 -40.917 1.00 62.38 109 GLY A O 1
ATOM 845 N N . PRO A 1 110 ? 20.365 2.796 -40.581 1.00 52.56 110 PRO A N 1
ATOM 846 C CA . PRO A 1 110 ? 21.364 1.967 -41.265 1.00 52.56 110 PRO A CA 1
ATOM 847 C C . PRO A 1 110 ? 21.405 0.517 -40.773 1.00 52.56 110 PRO A C 1
ATOM 849 O O . PRO A 1 110 ? 21.174 0.292 -39.561 1.00 52.56 110 PRO A O 1
#

Foldseek 3Di:
DVVLQVVVQVCCCDPPNVHHAPCVVVVDGDDDDVVVQVVVVVVVLLVVLLVVCVVVVHDSPPVVSSLQSLEQDWDQTPVGDIWHQHNVRDIDDDDDDDDDDDPDPDPPDD

pLDDT: mean 91.16, std 8.79, range [52.56, 98.31]

Organism: Lygus hesperus (NCBI:txid30085)

Sequence (110 aa):
LSYFASQVNHYLEKPPFNYPNPVGFLGGEKQISAEAAYLYDAVMLYATAVLETHQSGGDIRNGTTIVEKLKCRHYLSAMGYMGYMDSNGDAEGNYTLLARQEPAPGNYGP

Radius of gyration: 20.25 Å; chains: 1; bounding box: 45×21×66 Å

InterPro domains:
  IPR001828 Receptor, ligand binding region [PF01094] (28-99)
  IPR028082 Periplasmic binding protein-like I [SSF53822] (3-101)

Secondary structure (DSSP, 8-state):
-HHHHHHHHHHHTSTTT----TTGGGT--PPPPHHHHHHHHHHHHHHHHHHHHHHTT--TT-HHHHHHHHSSEEEE-TTSSEEEE-TTSPBPP-------PPPPTT----